Protein AF-A0A3B9ABU4-F1 (afdb_monomer_lite)

Radius of gyration: 14.82 Å; chains: 1; bounding box: 36×27×33 Å

Foldseek 3Di:
DVVPDDDDDDDDADLVRLLVVLVVQLVVCVVVVVVVRNVVSVVSHDD

Sequence (47 aa):
VYDFQKRTSVIACSPEGASRLAKAASVLARSESLTAHARSAEYRIRD

Secondary structure (DSSP, 8-state):
-GGG----------HHHHHHHHHHHHHHHHHTT-HHHHHHHHTT---

Structure (mmCIF, N/CA/C/O backbone):
data_AF-A0A3B9ABU4-F1
#
_entry.id   AF-A0A3B9ABU4-F1
#
loop_
_atom_site.group_PDB
_atom_site.id
_atom_site.type_symbol
_atom_site.label_atom_id
_atom_site.label_alt_id
_atom_site.label_comp_id
_atom_site.label_asym_id
_atom_site.label_entity_id
_atom_site.label_seq_id
_atom_site.pdbx_PDB_ins_code
_atom_site.Cartn_x
_atom_site.Cartn_y
_atom_site.Cartn_z
_atom_site.occupancy
_atom_site.B_iso_or_equiv
_atom_site.auth_seq_id
_atom_site.auth_comp_id
_atom_site.auth_asym_id
_atom_site.auth_atom_id
_atom_site.pdbx_PDB_model_num
ATOM 1 N N . VAL A 1 1 ? 17.267 -16.623 -20.788 1.00 67.44 1 VAL A N 1
ATOM 2 C CA . VAL A 1 1 ? 17.182 -15.131 -20.765 1.00 67.44 1 VAL A CA 1
ATOM 3 C C . VAL A 1 1 ? 16.414 -14.641 -19.540 1.00 67.44 1 VAL A C 1
ATOM 5 O O . VAL A 1 1 ? 16.897 -13.731 -18.881 1.00 67.44 1 VAL A O 1
ATOM 8 N N . TYR A 1 2 ? 15.283 -15.262 -19.177 1.00 80.00 2 TYR A N 1
ATOM 9 C CA . TYR A 1 2 ? 14.555 -14.929 -17.941 1.00 80.00 2 TYR A CA 1
ATOM 10 C C . TYR A 1 2 ? 15.343 -15.176 -16.647 1.00 80.00 2 TYR A C 1
ATOM 12 O O . TYR A 1 2 ? 15.111 -14.469 -15.672 1.00 80.00 2 TYR 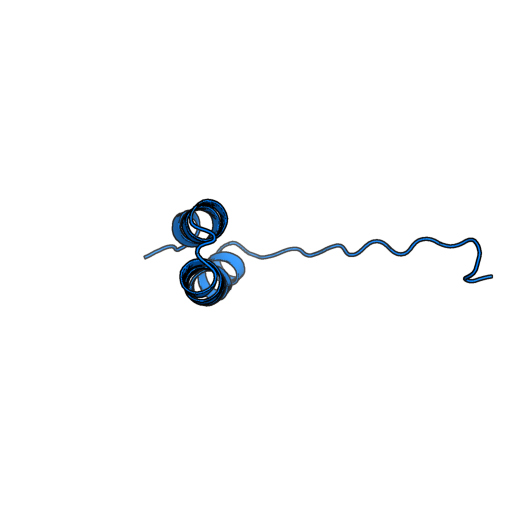A O 1
ATOM 20 N N . ASP A 1 3 ? 16.318 -16.090 -16.656 1.00 92.75 3 ASP A N 1
ATOM 21 C CA . ASP A 1 3 ? 17.162 -16.400 -15.488 1.00 92.75 3 ASP A CA 1
ATOM 22 C C . ASP 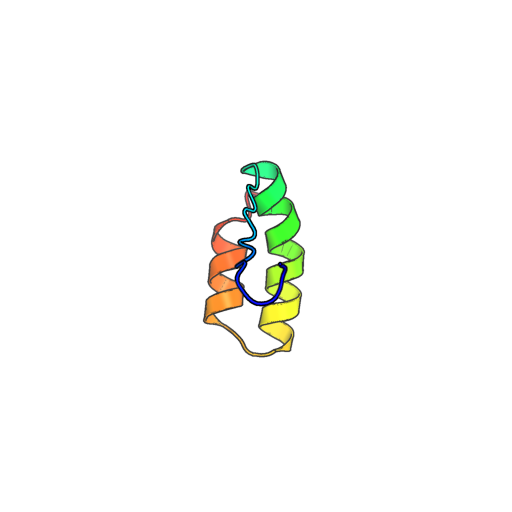A 1 3 ? 17.984 -15.195 -14.995 1.00 92.75 3 ASP A C 1
ATOM 24 O O . ASP A 1 3 ? 18.429 -15.166 -13.850 1.00 92.75 3 ASP A O 1
ATOM 28 N N . PHE A 1 4 ? 18.140 -14.168 -15.841 1.00 92.69 4 PHE A N 1
ATOM 29 C CA . PHE A 1 4 ? 18.900 -12.948 -15.551 1.00 92.69 4 PHE A CA 1
ATOM 30 C C . PHE A 1 4 ? 18.070 -11.666 -15.690 1.00 92.69 4 PHE A C 1
ATOM 32 O O . PHE A 1 4 ? 18.624 -10.570 -15.752 1.00 92.69 4 PHE A O 1
ATOM 39 N N . GLN A 1 5 ? 16.741 -11.774 -15.735 1.00 91.94 5 GLN A N 1
ATOM 40 C CA . GLN A 1 5 ? 15.848 -10.617 -15.780 1.00 91.94 5 GLN A CA 1
ATOM 41 C C . GLN A 1 5 ? 15.075 -10.471 -14.468 1.00 91.94 5 GLN A C 1
ATOM 43 O O . GLN A 1 5 ? 14.661 -11.450 -13.849 1.00 91.94 5 GLN A O 1
ATOM 48 N N . LYS A 1 6 ? 14.842 -9.224 -14.047 1.00 93.25 6 LYS A N 1
ATOM 49 C CA . LYS A 1 6 ? 13.907 -8.891 -12.965 1.00 93.25 6 LYS A CA 1
ATOM 50 C C . LYS A 1 6 ? 12.672 -8.226 -13.557 1.00 93.25 6 LYS A C 1
ATOM 52 O O . LYS A 1 6 ? 12.779 -7.429 -14.486 1.00 93.25 6 LYS A O 1
ATOM 57 N N . ARG A 1 7 ? 11.502 -8.563 -13.014 1.00 95.12 7 ARG A N 1
ATOM 58 C CA . ARG A 1 7 ? 10.227 -7.932 -13.362 1.00 95.12 7 ARG A CA 1
ATOM 59 C C . ARG A 1 7 ? 9.777 -7.060 -12.199 1.00 95.12 7 ARG A C 1
ATOM 61 O O . ARG A 1 7 ? 9.663 -7.553 -11.081 1.00 95.12 7 ARG A O 1
ATOM 68 N N . THR A 1 8 ? 9.475 -5.803 -12.493 1.00 96.75 8 THR A N 1
ATOM 69 C CA . THR A 1 8 ? 8.915 -4.852 -11.532 1.00 96.75 8 THR A CA 1
ATOM 70 C C . THR A 1 8 ? 7.472 -4.553 -11.909 1.00 96.75 8 THR A C 1
ATOM 72 O O . THR A 1 8 ? 7.184 -4.273 -13.072 1.00 96.75 8 THR A O 1
ATOM 75 N N . SER A 1 9 ? 6.572 -4.601 -10.929 1.00 96.75 9 SER A N 1
ATOM 76 C CA . SER A 1 9 ? 5.189 -4.152 -11.098 1.00 96.75 9 SER A CA 1
ATOM 77 C C . SER A 1 9 ? 5.083 -2.664 -10.784 1.00 96.75 9 SER A C 1
ATOM 79 O O . SER A 1 9 ? 5.590 -2.210 -9.760 1.00 96.75 9 SER A O 1
ATOM 81 N N . VAL A 1 10 ? 4.385 -1.917 -11.636 1.00 96.69 10 VAL A N 1
ATOM 82 C CA . VAL A 1 10 ? 4.019 -0.516 -11.396 1.00 96.69 10 VAL A CA 1
ATOM 83 C C . VAL A 1 10 ? 2.500 -0.436 -11.399 1.00 96.69 10 VAL A C 1
ATOM 85 O O . VAL A 1 10 ? 1.862 -0.847 -12.365 1.00 96.69 10 VAL A O 1
ATOM 88 N N . ILE A 1 11 ? 1.923 0.059 -10.306 1.00 94.56 11 ILE A N 1
ATOM 89 C CA . ILE A 1 11 ? 0.475 0.204 -10.142 1.00 94.56 11 ILE A CA 1
ATOM 90 C C . ILE A 1 11 ? 0.193 1.666 -9.810 1.00 94.56 11 ILE A C 1
ATOM 92 O O . ILE A 1 11 ? 0.735 2.199 -8.844 1.00 94.56 11 ILE A O 1
ATOM 96 N N . ALA A 1 12 ? -0.661 2.299 -10.612 1.00 95.62 12 ALA A N 1
ATOM 97 C CA . ALA A 1 12 ? -1.121 3.663 -10.402 1.00 95.62 12 ALA A CA 1
ATOM 98 C C . ALA A 1 12 ? -2.638 3.657 -10.193 1.00 95.62 12 ALA A C 1
ATOM 100 O O . ALA A 1 12 ? -3.381 3.118 -11.011 1.00 95.62 12 ALA A O 1
ATOM 101 N N . CYS A 1 13 ? -3.094 4.276 -9.107 1.00 95.44 13 CYS A N 1
ATOM 102 C CA . CYS A 1 13 ? -4.513 4.457 -8.823 1.00 95.44 13 CYS A CA 1
ATOM 103 C C . CYS A 1 13 ? -4.858 5.941 -8.938 1.00 95.44 13 CYS A C 1
ATOM 105 O O . CYS A 1 13 ? -4.182 6.772 -8.328 1.00 95.44 13 CYS A O 1
ATOM 107 N N . SER A 1 14 ? -5.932 6.271 -9.666 1.00 96.81 14 SER A N 1
ATOM 108 C CA . SER A 1 14 ? -6.531 7.606 -9.547 1.00 96.81 14 SER A CA 1
ATOM 109 C C . SER A 1 14 ? -7.051 7.800 -8.117 1.00 96.81 14 SER A C 1
ATOM 111 O O . SER A 1 14 ? -7.297 6.808 -7.420 1.00 96.81 14 SER A O 1
ATOM 113 N N . PRO A 1 15 ? -7.255 9.040 -7.652 1.00 95.94 15 PRO A N 1
ATOM 114 C CA . PRO A 1 15 ? -7.810 9.265 -6.322 1.00 95.94 15 PRO A CA 1
ATOM 115 C C . PRO A 1 15 ? -9.176 8.588 -6.101 1.00 95.94 15 PRO A C 1
ATOM 117 O O . PRO A 1 15 ? -9.425 8.015 -5.041 1.00 95.94 15 PRO A O 1
ATOM 120 N N . GLU A 1 16 ? -10.039 8.584 -7.116 1.00 96.56 16 GLU A N 1
ATOM 121 C CA . GLU A 1 16 ? -11.360 7.944 -7.095 1.00 96.56 16 GLU A CA 1
ATOM 122 C C . GLU A 1 16 ? -11.221 6.417 -7.065 1.00 96.56 16 GLU A C 1
ATOM 124 O O . GLU A 1 16 ? -11.877 5.737 -6.271 1.00 96.56 16 GLU A O 1
ATOM 129 N N . GLY A 1 17 ? -10.316 5.870 -7.885 1.00 96.56 17 GLY A N 1
ATOM 130 C CA . GLY A 1 17 ? -10.001 4.443 -7.899 1.00 96.56 17 GLY A CA 1
ATOM 131 C C . GLY A 1 17 ? -9.418 3.965 -6.568 1.00 96.56 17 GLY A C 1
ATOM 132 O O . GLY A 1 17 ? -9.832 2.929 -6.049 1.00 96.56 17 GLY A O 1
ATOM 133 N N . ALA A 1 18 ? -8.512 4.745 -5.973 1.00 96.94 18 ALA A N 1
ATOM 134 C CA . ALA A 1 18 ? -7.928 4.464 -4.667 1.00 96.94 18 ALA A CA 1
ATOM 135 C C . ALA A 1 18 ? -8.992 4.462 -3.559 1.00 96.94 18 ALA A C 1
ATOM 137 O O . ALA A 1 18 ? -9.014 3.527 -2.764 1.00 96.94 18 ALA A O 1
ATOM 138 N N . SER A 1 19 ? -9.908 5.440 -3.546 1.00 97.38 19 SER A N 1
ATOM 139 C CA . SER A 1 19 ? -11.038 5.482 -2.602 1.00 97.38 19 SER A CA 1
ATOM 140 C C . SER A 1 19 ? -11.941 4.248 -2.739 1.00 97.38 19 SER A C 1
ATOM 142 O O . SER A 1 19 ? -12.302 3.614 -1.745 1.00 97.38 19 SER A O 1
ATOM 144 N N . ARG A 1 20 ? -12.252 3.828 -3.976 1.00 96.88 20 ARG A N 1
ATOM 145 C CA . ARG A 1 20 ? -13.058 2.622 -4.225 1.00 96.88 20 ARG A CA 1
ATOM 146 C C . ARG A 1 20 ? -12.366 1.349 -3.730 1.00 96.88 20 ARG A C 1
ATOM 148 O O . ARG A 1 20 ? -13.004 0.537 -3.063 1.00 96.88 20 ARG A O 1
ATOM 155 N N . LEU A 1 21 ? -11.083 1.171 -4.048 1.00 97.44 21 LEU A N 1
ATOM 156 C CA . LEU A 1 21 ? -10.304 -0.008 -3.649 1.00 97.44 21 LEU A CA 1
ATOM 157 C C . LEU A 1 21 ? -10.048 -0.053 -2.137 1.00 97.44 21 LEU A C 1
ATOM 159 O O . LEU A 1 21 ? -10.068 -1.130 -1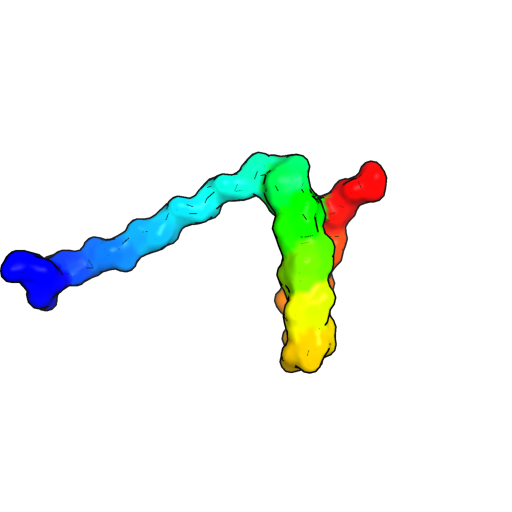.541 1.00 97.44 21 LEU A O 1
ATOM 163 N N . ALA A 1 22 ? -9.864 1.108 -1.504 1.00 97.69 22 ALA A N 1
ATOM 164 C CA . ALA A 1 22 ? -9.622 1.231 -0.072 1.00 97.69 22 ALA A CA 1
ATOM 165 C C . ALA A 1 22 ? -10.729 0.602 0.785 1.00 97.69 22 ALA A C 1
ATOM 167 O O . ALA A 1 22 ? -10.427 -0.006 1.810 1.00 97.69 22 ALA A O 1
ATOM 168 N N . LYS A 1 23 ? -11.993 0.677 0.345 1.00 97.62 23 LYS A N 1
ATOM 169 C CA . LYS A 1 23 ? -13.133 0.064 1.048 1.00 97.62 23 LYS A CA 1
ATOM 170 C C . LYS A 1 23 ? -12.962 -1.453 1.190 1.00 97.62 23 LYS A C 1
ATOM 172 O O . LYS A 1 23 ? -13.114 -1.987 2.283 1.00 97.62 23 LYS A O 1
ATOM 177 N N . ALA A 1 24 ? -12.579 -2.140 0.112 1.00 98.00 24 ALA A N 1
ATOM 178 C CA . ALA A 1 24 ? -12.329 -3.582 0.144 1.00 98.00 24 ALA A CA 1
ATOM 179 C C . ALA A 1 24 ? -11.043 -3.922 0.917 1.00 98.00 24 ALA A C 1
ATOM 181 O O . ALA A 1 24 ? -11.038 -4.837 1.738 1.00 98.00 24 ALA A O 1
ATOM 182 N N . ALA A 1 25 ? -9.969 -3.155 0.697 1.00 98.31 25 ALA A N 1
ATOM 183 C CA . ALA A 1 25 ? -8.692 -3.364 1.378 1.00 98.31 25 ALA A CA 1
ATOM 184 C C . ALA A 1 25 ? -8.803 -3.208 2.906 1.00 98.31 25 ALA A C 1
ATOM 186 O O . ALA A 1 25 ? -8.191 -3.981 3.638 1.00 98.31 25 ALA A O 1
ATOM 187 N N . SER A 1 26 ? -9.608 -2.254 3.391 1.00 98.31 26 SER A N 1
ATOM 188 C CA . SER A 1 26 ? -9.897 -2.089 4.822 1.00 98.31 26 SER A CA 1
ATOM 189 C C . SER A 1 26 ? -10.567 -3.334 5.403 1.00 98.31 26 SER A C 1
ATOM 191 O O . SER A 1 26 ? -10.074 -3.866 6.394 1.00 98.31 26 SER A O 1
ATOM 193 N N . VAL A 1 27 ? -11.624 -3.853 4.762 1.00 98.44 27 VAL A N 1
ATOM 194 C CA . VAL A 1 27 ? -12.343 -5.051 5.237 1.00 98.44 27 VAL A CA 1
ATOM 195 C C . VAL A 1 27 ? -11.400 -6.247 5.363 1.00 98.44 27 VAL A C 1
ATOM 197 O O . VAL A 1 27 ? -11.357 -6.881 6.418 1.00 98.44 27 VAL A O 1
ATOM 200 N N . LEU A 1 28 ? -10.602 -6.515 4.325 1.00 98.62 28 LEU A N 1
ATOM 201 C CA . LEU A 1 28 ? -9.626 -7.607 4.341 1.00 98.62 28 LEU A CA 1
ATOM 202 C C . LEU A 1 28 ? -8.597 -7.410 5.464 1.00 98.62 28 LEU A C 1
ATOM 204 O O . LEU A 1 28 ? -8.446 -8.278 6.322 1.00 98.62 28 LEU A O 1
ATOM 208 N N . ALA A 1 29 ? -7.976 -6.232 5.548 1.00 98.62 29 ALA A N 1
ATOM 209 C CA . ALA A 1 29 ? -6.964 -5.949 6.564 1.00 98.62 29 ALA A CA 1
ATOM 210 C C . ALA A 1 29 ? -7.518 -5.996 8.001 1.00 98.62 29 ALA A C 1
ATOM 212 O O . ALA A 1 29 ? -6.808 -6.412 8.916 1.00 98.62 29 ALA A O 1
ATOM 213 N N . ARG A 1 30 ? -8.781 -5.602 8.227 1.00 98.38 30 ARG A N 1
ATOM 214 C CA . ARG A 1 30 ? -9.452 -5.751 9.530 1.00 98.38 30 ARG A CA 1
ATOM 215 C C . ARG A 1 30 ? -9.671 -7.221 9.875 1.00 98.38 30 ARG A C 1
ATOM 217 O O . ARG A 1 30 ? -9.405 -7.598 11.013 1.00 98.38 30 ARG A O 1
ATOM 224 N N . SER A 1 31 ? -10.095 -8.041 8.909 1.00 98.50 31 SER A N 1
ATOM 225 C CA . SER A 1 31 ? -10.287 -9.485 9.115 1.00 98.50 31 SER A CA 1
ATOM 226 C C . SER A 1 31 ? -8.982 -10.219 9.447 1.00 98.50 31 SER A C 1
ATOM 228 O O . SER A 1 31 ? -8.989 -11.187 10.200 1.00 98.50 31 SER A O 1
ATOM 230 N N . GLU A 1 32 ? -7.851 -9.691 8.977 1.00 98.62 32 GLU A N 1
ATOM 231 C CA . GLU A 1 32 ? -6.506 -10.216 9.238 1.00 98.62 32 GLU A CA 1
ATOM 232 C C . GLU A 1 32 ? -5.825 -9.561 10.456 1.00 98.62 32 GLU A C 1
ATOM 234 O O . GLU A 1 32 ? -4.644 -9.782 10.711 1.00 98.62 32 GLU A O 1
A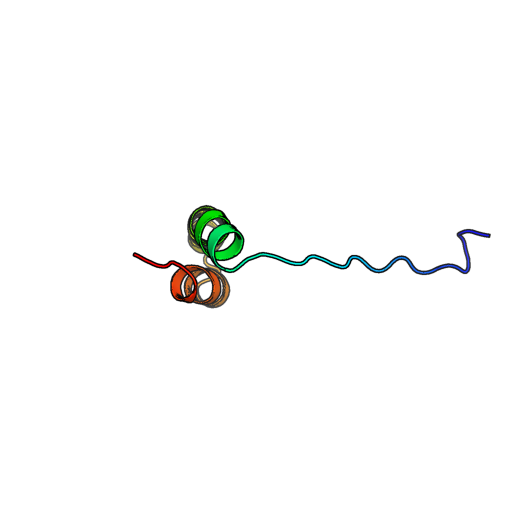TOM 239 N N . SER A 1 33 ? -6.546 -8.739 11.231 1.00 98.25 33 SER A N 1
ATOM 240 C CA . SER A 1 33 ? -6.013 -7.990 12.386 1.00 98.25 33 SER A CA 1
ATOM 241 C C . SER A 1 33 ? -4.855 -7.022 12.058 1.00 98.25 33 SER A C 1
ATOM 243 O O . SER A 1 33 ? -4.172 -6.516 12.953 1.00 98.25 33 SER A O 1
ATOM 245 N N . LEU A 1 34 ? -4.666 -6.666 10.784 1.00 98.62 34 LEU A N 1
ATOM 246 C CA . LEU A 1 34 ? -3.636 -5.745 10.294 1.00 98.62 34 LEU A CA 1
ATOM 247 C C . LEU A 1 34 ? -4.083 -4.279 10.425 1.00 98.62 34 LEU A C 1
ATOM 249 O O . LEU A 1 34 ? -4.268 -3.559 9.441 1.00 98.62 34 LEU A O 1
ATOM 253 N N . THR A 1 35 ? -4.226 -3.804 11.663 1.00 98.12 35 THR A N 1
ATOM 254 C CA . THR A 1 35 ? -4.814 -2.483 11.972 1.00 98.12 35 THR A CA 1
ATOM 255 C C . THR A 1 35 ? -4.150 -1.315 11.230 1.00 98.12 35 THR A C 1
ATOM 257 O O . THR A 1 35 ? -4.844 -0.425 10.741 1.00 98.12 35 THR A O 1
ATOM 260 N N . ALA A 1 36 ? -2.819 -1.306 11.109 1.00 98.50 36 ALA A N 1
ATOM 261 C CA . ALA A 1 36 ? -2.107 -0.238 10.401 1.00 98.50 36 ALA A CA 1
ATOM 262 C C . ALA A 1 36 ? -2.423 -0.216 8.893 1.00 98.50 36 ALA A C 1
ATOM 264 O O . ALA A 1 36 ? -2.597 0.857 8.313 1.00 98.50 36 ALA A O 1
ATOM 265 N N . HIS A 1 37 ? -2.557 -1.390 8.270 1.00 98.44 37 HIS A N 1
ATOM 266 C CA . HIS A 1 37 ? -2.919 -1.512 6.856 1.00 98.44 37 HIS A CA 1
ATOM 267 C C . HIS A 1 37 ? -4.366 -1.070 6.622 1.00 98.44 37 HIS A C 1
ATOM 269 O O . HIS A 1 37 ? -4.623 -0.291 5.703 1.00 98.44 37 HIS A O 1
ATOM 275 N N . ALA A 1 38 ? -5.287 -1.483 7.500 1.00 98.56 38 ALA A N 1
ATOM 276 C CA . ALA A 1 38 ? -6.683 -1.065 7.437 1.00 98.56 38 ALA A CA 1
ATOM 277 C C . ALA A 1 38 ? -6.823 0.458 7.549 1.00 98.56 38 ALA A C 1
ATOM 279 O O . ALA A 1 38 ? -7.430 1.083 6.683 1.00 98.56 38 ALA A O 1
ATOM 280 N N . ARG A 1 39 ? -6.170 1.071 8.547 1.00 98.25 39 ARG A N 1
ATOM 281 C CA . ARG A 1 39 ? -6.172 2.532 8.718 1.00 98.25 39 ARG A CA 1
ATOM 282 C C . ARG A 1 39 ? -5.588 3.249 7.508 1.00 98.25 39 ARG A C 1
ATOM 284 O O . ARG A 1 39 ? -6.173 4.216 7.041 1.00 98.25 39 ARG A O 1
ATOM 291 N N . SER A 1 40 ? -4.464 2.767 6.971 1.00 98.12 40 SER A N 1
ATOM 292 C CA . SER A 1 40 ? -3.8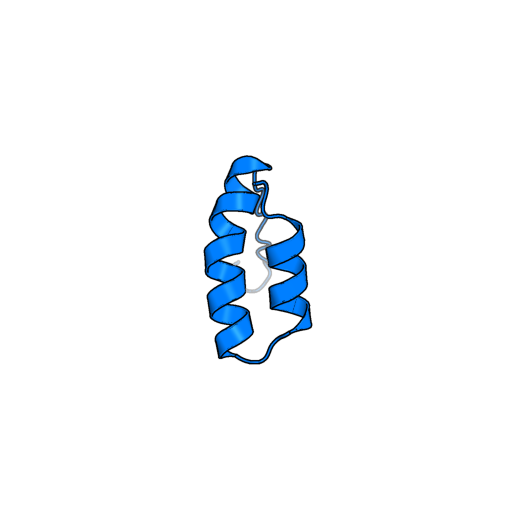68 3.321 5.749 1.00 98.12 40 SER A CA 1
ATOM 293 C C . SER A 1 40 ? -4.894 3.359 4.608 1.00 98.12 40 SER A C 1
ATOM 295 O O . SER A 1 40 ? -5.049 4.397 3.965 1.00 98.12 40 SER A O 1
ATOM 297 N N . ALA A 1 41 ? -5.629 2.269 4.369 1.00 97.88 41 ALA A N 1
ATOM 298 C CA . ALA A 1 41 ? -6.695 2.244 3.369 1.00 97.88 41 ALA A CA 1
ATOM 299 C C . ALA A 1 41 ? -7.827 3.231 3.713 1.00 97.88 41 ALA A C 1
ATOM 301 O O . ALA A 1 41 ? -8.159 4.078 2.888 1.00 97.88 41 ALA A O 1
ATOM 302 N N . GLU A 1 42 ? -8.353 3.178 4.939 1.00 97.75 42 GLU A N 1
ATOM 303 C CA . GLU A 1 42 ? -9.462 4.015 5.425 1.00 97.75 42 GLU A CA 1
ATOM 304 C C . GLU A 1 42 ? -9.193 5.518 5.250 1.00 97.75 42 GLU A C 1
ATOM 306 O O . GLU A 1 42 ? -10.066 6.237 4.778 1.00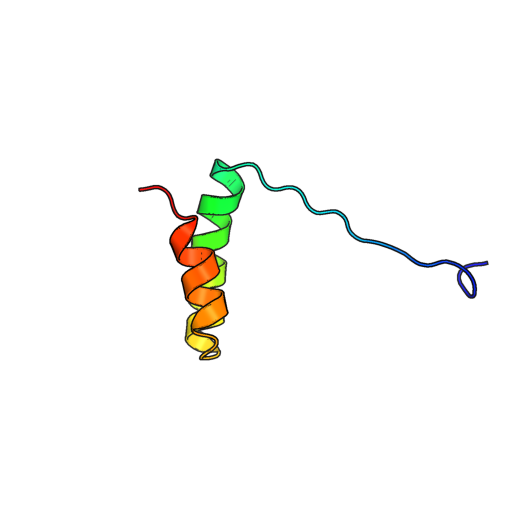 97.75 42 GLU A O 1
ATOM 311 N N . TYR A 1 43 ? -7.964 5.984 5.502 1.00 96.81 43 TYR A N 1
ATOM 312 C CA . TYR A 1 43 ? -7.570 7.389 5.308 1.00 96.81 43 TYR A CA 1
ATOM 313 C C . TYR A 1 43 ? -7.704 7.903 3.866 1.00 96.81 43 TYR A C 1
ATOM 315 O O . TYR A 1 43 ? -7.664 9.111 3.641 1.00 96.81 43 TYR A O 1
ATOM 323 N N . ARG A 1 44 ? -7.809 7.012 2.874 1.00 95.31 44 ARG A N 1
ATOM 324 C CA . ARG A 1 44 ? -7.939 7.378 1.455 1.00 95.31 44 ARG A CA 1
ATOM 325 C C . ARG A 1 44 ? -9.388 7.377 0.970 1.00 95.31 44 ARG A C 1
ATOM 327 O O . ARG A 1 44 ? -9.628 7.762 -0.175 1.00 95.31 44 ARG A O 1
ATOM 334 N N . ILE A 1 45 ? -10.334 6.933 1.798 1.00 96.31 45 ILE A N 1
ATOM 335 C CA . ILE A 1 45 ? -11.756 6.947 1.462 1.00 96.31 45 ILE A CA 1
ATOM 336 C C . ILE A 1 45 ? -12.231 8.399 1.503 1.00 96.31 45 ILE A C 1
ATOM 338 O O . ILE A 1 45 ? -12.076 9.090 2.504 1.00 96.31 45 ILE A O 1
ATOM 342 N N . ARG A 1 46 ? -12.771 8.860 0.377 1.00 90.94 46 ARG A N 1
ATOM 343 C CA . ARG A 1 46 ? -13.483 10.137 0.281 1.00 90.94 46 ARG A CA 1
ATOM 344 C C . ARG A 1 46 ? -14.968 9.847 0.479 1.00 90.94 46 ARG A C 1
ATOM 346 O O . ARG A 1 46 ? -15.479 8.965 -0.221 1.00 90.94 46 ARG A O 1
ATOM 353 N N . ASP A 1 47 ? -15.589 10.542 1.425 1.00 71.38 47 ASP A N 1
ATOM 354 C CA . ASP A 1 47 ? -17.044 10.563 1.611 1.00 71.38 47 ASP A CA 1
ATOM 355 C C . ASP A 1 47 ? -17.727 11.362 0.493 1.00 71.38 47 ASP A C 1
ATOM 357 O O . ASP A 1 47 ? -17.165 12.408 0.083 1.00 71.38 47 ASP A O 1
#

pLDDT: mean 95.27, std 6.27, range [67.44, 98.62]